Protein AF-A0A849XYP1-F1 (afdb_monomer)

Sequence (171 aa):
MTPINDRITDAQWRQYEEEGWLNLGPLLDPKSLSALQQRIDDIMLGTAPANYDGMLMQLDSESGKYEDAGEQTRGHKGATRNYRKIQDLEHDPLFLEYMQRPIFRDVCERAYGKGAPIACFRAMFMNKPARKGTWLPWHQDRWKDLDRDATRSSRCGRRSIPARRQTAACK

Mean predicted aligned error: 9.56 Å

Secondary structure (DSSP, 8-state):
-PPPP-S--HHHHHHHHHHS-------S-HHHHHHHHHHHHHHHHT-S---GGG-EEEEPPSSS-STTSPP-EES---S-S-EEEEE-GGGSHHHHHHHTSHHHHHHHHHHH-TT-----S--EEE---TT-SPPPPS-----TT-SS-S---------------------

pLDDT: mean 82.39, std 20.49, range [29.28, 98.38]

Radius of gyration: 21.21 Å; Cα contacts (8 Å, |Δi|>4): 173; chains: 1; bounding box: 38×74×41 Å

Structure (mmCIF, N/CA/C/O backbone):
data_AF-A0A849XYP1-F1
#
_entry.id   AF-A0A849XYP1-F1
#
loop_
_atom_site.group_PDB
_atom_site.id
_atom_site.type_symbol
_atom_site.label_atom_id
_atom_site.label_alt_id
_atom_site.label_comp_id
_atom_site.label_asym_id
_atom_site.label_entity_id
_atom_site.label_seq_id
_atom_site.pdbx_PDB_ins_code
_atom_site.Cartn_x
_atom_site.Cartn_y
_atom_site.Cartn_z
_atom_site.occupancy
_atom_site.B_iso_or_equiv
_atom_site.auth_seq_id
_atom_site.auth_comp_id
_atom_site.auth_asym_id
_atom_site.auth_atom_id
_atom_site.pdbx_PDB_model_num
ATOM 1 N N . MET A 1 1 ? 9.866 -6.241 20.767 1.00 52.59 1 MET A N 1
ATOM 2 C CA . MET A 1 1 ? 8.909 -6.435 19.657 1.00 52.59 1 MET A CA 1
ATOM 3 C C . MET A 1 1 ? 7.779 -5.447 19.883 1.00 52.59 1 MET A C 1
ATOM 5 O O . MET A 1 1 ? 7.164 -5.520 20.938 1.00 52.59 1 MET A O 1
ATOM 9 N N . THR A 1 2 ? 7.591 -4.463 19.003 1.00 56.12 2 THR A N 1
ATOM 10 C CA . THR A 1 2 ? 6.492 -3.492 19.151 1.00 56.12 2 THR A CA 1
ATOM 11 C C . THR A 1 2 ? 5.174 -4.215 18.871 1.00 56.12 2 THR A C 1
ATOM 13 O O . THR A 1 2 ? 5.101 -4.899 17.849 1.00 56.12 2 THR A O 1
ATOM 16 N N . PRO A 1 3 ? 4.166 -4.132 19.755 1.00 65.38 3 PRO A N 1
ATOM 17 C CA . PRO A 1 3 ? 2.871 -4.743 19.495 1.00 65.38 3 PRO A CA 1
ATOM 18 C C . PRO A 1 3 ? 2.261 -4.127 18.236 1.00 65.38 3 PRO A C 1
ATOM 20 O O . PRO A 1 3 ? 2.244 -2.907 18.071 1.00 65.38 3 PRO A O 1
ATOM 23 N N . ILE A 1 4 ? 1.802 -4.989 17.335 1.00 79.12 4 ILE A N 1
ATOM 24 C CA . ILE A 1 4 ? 1.099 -4.579 16.128 1.00 79.12 4 ILE A CA 1
ATOM 25 C C . ILE A 1 4 ? -0.355 -4.310 16.519 1.00 79.12 4 ILE A C 1
ATOM 27 O O . ILE A 1 4 ? -1.024 -5.181 17.072 1.00 79.12 4 ILE A O 1
ATOM 31 N N . ASN A 1 5 ? -0.831 -3.093 16.262 1.00 82.31 5 ASN A N 1
ATOM 32 C CA . ASN A 1 5 ? -2.194 -2.705 16.601 1.00 82.31 5 ASN A CA 1
ATOM 33 C C . ASN A 1 5 ? -3.187 -3.294 15.597 1.00 82.31 5 ASN A C 1
ATOM 35 O O . ASN A 1 5 ? -3.114 -3.009 14.401 1.00 82.31 5 ASN A O 1
ATOM 39 N N . ASP A 1 6 ? -4.153 -4.052 16.108 1.00 89.44 6 ASP A N 1
ATOM 40 C CA . ASP A 1 6 ? -5.224 -4.652 15.307 1.00 89.44 6 ASP A CA 1
ATOM 41 C C . ASP A 1 6 ? -6.550 -3.879 15.389 1.00 89.44 6 ASP A C 1
ATOM 43 O O . ASP A 1 6 ? -7.511 -4.242 14.712 1.00 89.44 6 ASP A O 1
ATOM 47 N N . ARG A 1 7 ? -6.616 -2.819 16.209 1.00 93.56 7 ARG A N 1
ATOM 48 C CA . ARG A 1 7 ? -7.788 -1.941 16.367 1.00 93.56 7 ARG A CA 1
ATOM 49 C C . ARG A 1 7 ? -7.387 -0.492 16.615 1.00 93.56 7 ARG A C 1
ATOM 51 O O . ARG A 1 7 ? -6.332 -0.229 17.191 1.00 93.56 7 ARG A O 1
ATOM 58 N N . ILE A 1 8 ? -8.263 0.431 16.232 1.00 94.62 8 ILE A N 1
ATOM 59 C CA . ILE A 1 8 ? -8.167 1.852 16.568 1.00 94.62 8 ILE A CA 1
ATOM 60 C C . ILE A 1 8 ? -8.973 2.172 17.831 1.00 94.62 8 ILE A C 1
ATOM 62 O O . ILE A 1 8 ? -10.074 1.662 18.054 1.00 94.62 8 ILE A O 1
ATOM 66 N N . THR A 1 9 ? -8.424 3.040 18.675 1.00 95.00 9 THR A N 1
ATOM 67 C CA . THR A 1 9 ? -9.096 3.525 19.890 1.00 95.00 9 THR A CA 1
ATOM 68 C C . THR A 1 9 ? -10.098 4.638 19.578 1.00 95.00 9 THR A C 1
ATOM 70 O O . THR A 1 9 ? -10.011 5.313 18.553 1.00 95.00 9 THR A O 1
ATOM 73 N N . ASP A 1 10 ? -11.018 4.911 20.504 1.00 96.75 10 ASP A N 1
ATOM 74 C CA . ASP A 1 10 ? -11.977 6.017 20.357 1.00 96.75 10 ASP A CA 1
ATOM 75 C C . ASP A 1 10 ? -11.320 7.400 20.397 1.00 96.75 10 ASP A C 1
ATOM 77 O O . ASP A 1 10 ? -11.853 8.364 19.853 1.00 96.75 10 ASP A O 1
ATOM 81 N N . ALA A 1 11 ? -10.164 7.526 21.051 1.00 96.75 11 ALA A N 1
ATOM 82 C CA . ALA A 1 11 ? -9.377 8.755 21.007 1.00 96.75 11 ALA A CA 1
ATOM 83 C C . ALA A 1 11 ? -8.777 8.971 19.608 1.00 96.75 11 ALA A C 1
ATOM 85 O O . ALA A 1 11 ? -8.931 10.046 19.039 1.00 96.75 11 ALA A O 1
ATOM 86 N N . GLN A 1 12 ? -8.181 7.927 19.024 1.00 96.06 12 GLN A N 1
ATOM 87 C CA . GLN A 1 12 ? -7.645 7.972 17.661 1.00 96.06 12 GLN A CA 1
ATOM 88 C C . GLN A 1 12 ? -8.736 8.234 16.616 1.00 96.06 12 GLN A C 1
ATOM 90 O O . GLN A 1 12 ? -8.521 8.999 15.681 1.00 96.06 12 GLN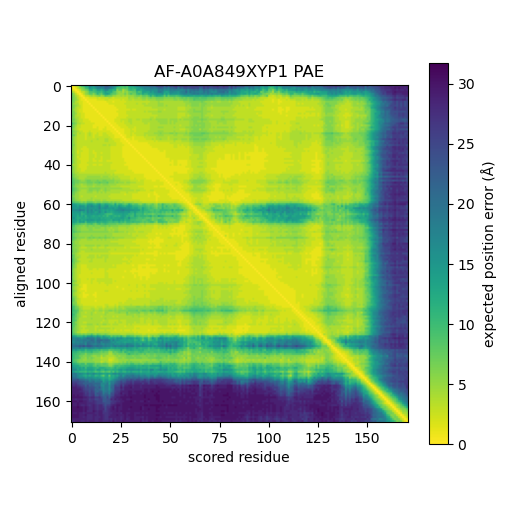 A O 1
ATOM 95 N N . TRP A 1 13 ? -9.921 7.637 16.779 1.00 96.56 13 TRP A N 1
ATOM 96 C CA . TRP A 1 13 ? -11.037 7.895 15.870 1.00 96.56 13 TRP A CA 1
ATOM 97 C C . TRP A 1 13 ? -11.523 9.347 15.942 1.00 96.56 13 TRP A C 1
ATOM 99 O O . TRP A 1 13 ? -11.744 9.960 14.904 1.00 96.56 13 TRP A O 1
ATOM 109 N N . ARG A 1 14 ? -11.617 9.931 17.145 1.00 97.19 14 ARG A N 1
ATOM 110 C CA . ARG A 1 14 ? -11.959 11.355 17.305 1.00 97.19 14 ARG A CA 1
ATOM 111 C C . ARG A 1 14 ? -10.927 12.277 16.657 1.00 97.19 14 ARG A C 1
ATOM 113 O O . ARG A 1 14 ? -11.316 13.190 15.940 1.00 97.19 14 ARG A O 1
ATOM 120 N N . GLN A 1 15 ? -9.633 11.993 16.827 1.00 96.62 15 GLN A N 1
ATOM 121 C CA . GLN A 1 15 ? -8.574 12.741 16.141 1.00 96.62 15 GLN A CA 1
ATOM 122 C C . GLN A 1 15 ? -8.741 12.675 14.616 1.00 96.62 15 GLN A C 1
ATOM 124 O O . GLN A 1 15 ? -8.675 13.699 13.944 1.00 96.62 15 GLN A O 1
ATOM 129 N N . TYR A 1 16 ? -9.002 11.486 14.066 1.00 95.88 16 TYR A N 1
ATOM 130 C CA . TYR A 1 16 ? -9.251 11.326 12.634 1.00 95.88 16 TYR A CA 1
ATOM 131 C C . TYR A 1 16 ? -10.437 12.174 12.151 1.00 95.88 16 TYR A C 1
ATOM 133 O O . TYR A 1 16 ? -10.360 12.795 11.092 1.00 95.88 16 TYR A O 1
ATOM 141 N N . GLU A 1 17 ? -11.524 12.225 12.922 1.00 94.62 17 GLU A N 1
ATOM 142 C CA . GLU A 1 17 ? -12.702 13.032 12.586 1.00 94.62 17 GLU A CA 1
ATOM 143 C C . GLU A 1 17 ? -12.424 14.543 12.618 1.00 94.62 17 GLU A C 1
ATOM 145 O O . GLU A 1 17 ? -13.012 15.284 11.827 1.00 94.62 17 GLU A O 1
ATOM 150 N N . GLU A 1 18 ? -11.527 14.999 13.492 1.00 95.94 18 GLU A N 1
ATOM 151 C CA . GLU A 1 18 ? -11.135 16.407 13.620 1.00 95.94 18 GLU A CA 1
ATOM 152 C C . GLU A 1 18 ? -10.098 16.835 12.569 1.00 95.94 18 GLU A C 1
ATOM 154 O O . GLU A 1 18 ? -10.220 17.909 11.977 1.00 95.94 18 GLU A O 1
ATOM 159 N N . GLU A 1 19 ? -9.087 16.001 12.319 1.00 95.62 19 GLU A N 1
ATOM 160 C CA . GLU A 1 19 ? -7.911 16.348 11.510 1.00 95.62 19 GLU A CA 1
ATOM 161 C C . GLU A 1 19 ? -7.998 15.849 10.060 1.00 95.62 19 GLU A C 1
ATOM 163 O O . GLU A 1 19 ? -7.293 16.353 9.184 1.00 95.62 19 GLU A O 1
ATOM 168 N N . GLY A 1 20 ? -8.846 14.855 9.783 1.00 91.38 20 GLY A N 1
ATOM 169 C CA . GLY A 1 20 ? -8.970 14.213 8.471 1.00 91.38 20 GLY A CA 1
ATOM 170 C C . GLY A 1 20 ? -7.857 13.208 8.142 1.00 91.38 20 GLY A C 1
ATOM 171 O O . GLY A 1 20 ? -7.844 12.653 7.043 1.00 91.38 20 GLY A O 1
ATOM 172 N N . TRP A 1 21 ? -6.934 12.947 9.071 1.00 94.19 21 TRP A N 1
ATOM 173 C CA . TRP A 1 21 ? -5.873 11.943 8.948 1.00 94.19 21 TRP A CA 1
ATOM 174 C C . TRP A 1 21 ? -5.531 11.343 10.321 1.00 94.19 21 TRP A C 1
ATOM 176 O O . TRP A 1 21 ? -5.875 11.903 11.357 1.00 94.19 21 TRP A O 1
ATOM 186 N N . LEU A 1 22 ? -4.885 10.173 10.333 1.00 94.56 22 LEU A N 1
ATOM 187 C CA . LEU A 1 22 ? -4.461 9.493 11.559 1.00 94.56 22 LEU A CA 1
ATOM 188 C C . LEU A 1 22 ? -3.184 8.683 11.311 1.00 94.56 22 LEU A C 1
ATOM 190 O O . LEU A 1 22 ? -3.104 7.928 10.342 1.00 94.56 22 LEU A O 1
ATOM 194 N N . ASN A 1 23 ? -2.202 8.792 12.209 1.00 93.81 23 ASN A N 1
ATOM 195 C CA . ASN A 1 23 ? -1.027 7.919 12.212 1.00 93.81 23 ASN A CA 1
ATOM 196 C C . ASN A 1 23 ? -1.296 6.664 13.058 1.00 93.81 23 ASN A C 1
ATOM 198 O O . ASN A 1 23 ? -1.489 6.755 14.269 1.00 93.81 23 ASN A O 1
ATOM 202 N N . LEU A 1 24 ? -1.282 5.492 12.422 1.00 91.75 24 LEU A N 1
ATOM 203 C CA . LEU A 1 24 ? -1.532 4.203 13.080 1.00 91.75 24 LEU A CA 1
ATOM 204 C C . LEU A 1 24 ? -0.281 3.583 13.726 1.00 91.75 24 LEU A C 1
ATOM 206 O O . LEU A 1 24 ? -0.388 2.586 14.443 1.00 91.75 24 LEU A O 1
ATOM 210 N N . GLY A 1 25 ? 0.897 4.164 13.492 1.00 91.56 25 GLY A N 1
ATOM 211 C CA . GLY A 1 25 ? 2.175 3.577 13.875 1.00 91.56 25 GLY A CA 1
ATOM 212 C C . GLY A 1 25 ? 2.544 2.352 13.025 1.00 91.56 25 GLY A C 1
ATOM 213 O O . GLY A 1 25 ? 2.009 2.160 11.929 1.00 91.56 25 GLY A O 1
ATOM 214 N N . PRO A 1 26 ? 3.493 1.523 13.493 1.00 91.12 26 PRO A N 1
ATOM 215 C CA . PRO A 1 26 ? 3.916 0.326 12.779 1.00 91.12 26 PRO A CA 1
ATOM 216 C C . PRO A 1 26 ? 2.787 -0.702 12.695 1.00 91.12 26 PRO A C 1
ATOM 218 O O . PRO A 1 26 ? 2.316 -1.214 13.709 1.00 91.12 26 PRO A O 1
ATOM 221 N N . LEU A 1 27 ? 2.387 -1.035 11.470 1.00 92.19 27 LEU A N 1
ATOM 222 C CA . LEU A 1 27 ? 1.419 -2.101 11.225 1.00 92.19 27 LEU A CA 1
ATOM 223 C C . LEU A 1 27 ? 2.094 -3.432 10.899 1.00 92.19 27 LEU A C 1
ATOM 225 O O . LEU A 1 27 ? 1.457 -4.462 11.040 1.00 92.19 27 LEU A O 1
ATOM 229 N N . LEU A 1 28 ? 3.349 -3.443 10.462 1.00 92.12 28 LEU A N 1
ATOM 230 C CA . LEU A 1 28 ? 4.065 -4.658 10.082 1.00 92.12 28 LEU A CA 1
ATOM 231 C C . LEU A 1 28 ? 5.296 -4.839 10.955 1.00 92.12 28 LEU A C 1
ATOM 233 O O . LEU A 1 28 ? 5.965 -3.865 11.307 1.00 92.12 28 LEU A O 1
ATOM 237 N N . ASP A 1 29 ? 5.623 -6.091 11.255 1.00 92.75 29 ASP A N 1
ATOM 238 C CA . ASP A 1 29 ? 6.954 -6.426 11.734 1.00 92.75 29 ASP A CA 1
ATOM 239 C C . ASP A 1 29 ? 7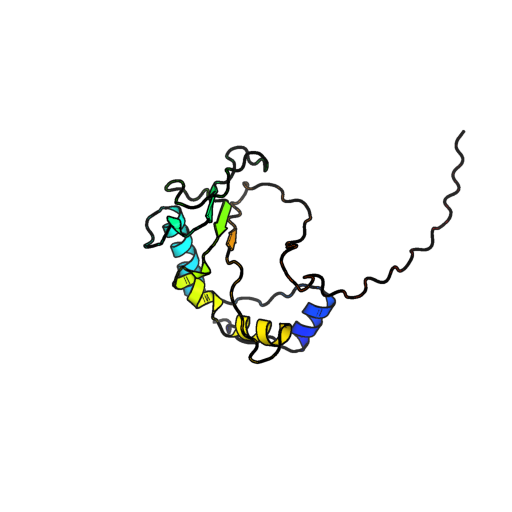.985 -6.293 10.586 1.00 92.75 29 ASP A C 1
ATOM 241 O O . ASP A 1 29 ? 7.618 -6.306 9.403 1.00 92.75 29 ASP A O 1
ATOM 245 N N . PRO A 1 30 ? 9.288 -6.179 10.904 1.00 94.25 30 PRO A N 1
ATOM 246 C CA . PRO A 1 30 ? 10.324 -5.985 9.891 1.00 94.25 30 PRO A CA 1
ATOM 247 C C . PRO A 1 30 ? 10.398 -7.089 8.827 1.00 94.25 30 PRO A C 1
ATOM 249 O O . PRO A 1 30 ? 10.748 -6.804 7.683 1.00 94.25 30 PRO A O 1
ATOM 252 N N . LYS A 1 31 ? 10.067 -8.340 9.174 1.00 95.50 31 LYS A N 1
ATOM 253 C CA . LYS A 1 31 ? 10.106 -9.466 8.235 1.00 95.50 31 LYS A CA 1
ATOM 254 C C . LYS A 1 31 ? 8.959 -9.358 7.234 1.00 95.50 31 LYS A C 1
ATOM 256 O O . LYS A 1 31 ? 9.194 -9.488 6.036 1.00 95.50 31 LYS A O 1
ATOM 261 N N . SER A 1 32 ? 7.750 -9.073 7.709 1.00 94.94 32 SER A N 1
ATOM 262 C CA . SER A 1 32 ? 6.576 -8.891 6.848 1.00 94.94 32 SER A CA 1
ATOM 263 C C . SER A 1 32 ? 6.719 -7.670 5.931 1.00 94.94 32 SER A C 1
ATOM 265 O O . SER A 1 32 ? 6.376 -7.734 4.751 1.00 94.94 32 SER A O 1
ATOM 267 N N . LEU A 1 33 ? 7.301 -6.574 6.434 1.00 95.88 33 LEU A N 1
ATOM 268 C CA . LEU A 1 33 ? 7.636 -5.412 5.606 1.00 95.88 33 LEU A CA 1
ATOM 269 C C . LEU A 1 33 ? 8.652 -5.768 4.51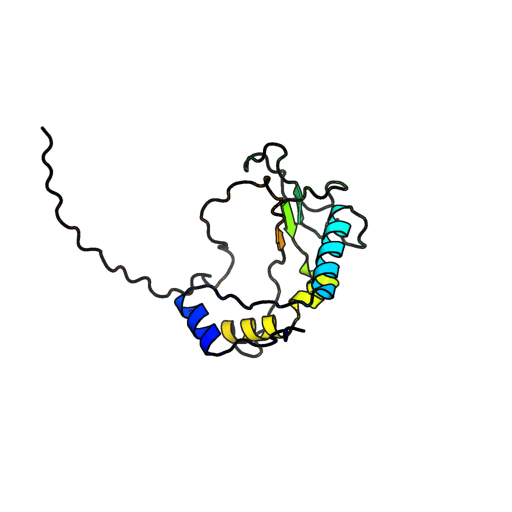0 1.00 95.88 33 LEU A C 1
ATOM 271 O O . LEU A 1 33 ? 8.431 -5.436 3.347 1.00 95.88 33 LEU A O 1
ATOM 275 N N . SER A 1 34 ? 9.727 -6.473 4.870 1.00 97.56 34 SER A N 1
ATOM 276 C CA . SER A 1 34 ? 10.748 -6.926 3.917 1.00 97.56 34 SER A CA 1
ATOM 277 C C . SER A 1 34 ? 10.158 -7.833 2.829 1.00 97.56 34 SER A C 1
ATOM 279 O O . SER A 1 34 ? 10.487 -7.685 1.655 1.00 97.56 34 SER A O 1
ATOM 281 N N . ALA A 1 35 ? 9.208 -8.706 3.179 1.00 98.06 35 ALA A N 1
ATOM 282 C CA . ALA A 1 35 ? 8.522 -9.558 2.210 1.00 98.06 35 ALA A CA 1
ATOM 283 C C . ALA A 1 35 ? 7.719 -8.752 1.171 1.00 98.06 35 ALA A C 1
ATOM 285 O O . ALA A 1 35 ? 7.816 -9.033 -0.022 1.00 98.06 35 ALA A O 1
ATOM 286 N N . LEU A 1 36 ? 6.973 -7.722 1.591 1.00 97.69 36 LEU A N 1
ATOM 287 C CA . LEU A 1 36 ? 6.252 -6.839 0.661 1.00 97.69 36 LEU A CA 1
ATOM 288 C C . LEU A 1 36 ? 7.208 -6.032 -0.229 1.00 97.69 36 LEU A C 1
ATOM 290 O O . LEU A 1 36 ? 6.935 -5.845 -1.415 1.00 97.69 36 LEU A O 1
ATOM 294 N N . GLN A 1 37 ? 8.333 -5.575 0.329 1.00 97.00 37 GLN A N 1
ATOM 295 C CA . GLN A 1 37 ? 9.374 -4.868 -0.423 1.00 97.00 37 GLN A CA 1
ATOM 296 C C . GLN A 1 37 ? 10.007 -5.766 -1.489 1.00 97.00 37 GLN A C 1
ATOM 298 O O . GLN A 1 37 ? 10.117 -5.364 -2.645 1.00 97.00 37 GLN A O 1
ATOM 303 N N . GLN A 1 38 ? 10.362 -7.000 -1.133 1.00 98.25 38 GLN A N 1
ATOM 304 C CA . GLN A 1 38 ? 10.901 -7.953 -2.098 1.00 98.25 38 GLN A CA 1
ATOM 305 C C . GLN A 1 38 ? 9.862 -8.302 -3.168 1.00 98.25 38 GLN A C 1
ATOM 307 O O . GLN A 1 38 ? 10.182 -8.308 -4.352 1.00 98.25 38 GLN A O 1
ATOM 312 N N . ARG A 1 39 ? 8.597 -8.518 -2.778 1.00 98.25 39 ARG A N 1
ATOM 313 C CA . ARG A 1 39 ? 7.525 -8.840 -3.726 1.00 98.25 39 ARG A CA 1
ATOM 314 C C . ARG A 1 39 ? 7.325 -7.740 -4.763 1.00 98.25 39 ARG A C 1
ATOM 316 O O . ARG A 1 39 ? 7.152 -8.060 -5.936 1.00 98.25 39 ARG A O 1
ATOM 323 N N . ILE A 1 40 ? 7.353 -6.465 -4.366 1.00 97.81 40 ILE A N 1
ATOM 324 C CA . ILE A 1 40 ? 7.208 -5.377 -5.339 1.00 97.81 40 ILE A CA 1
ATOM 325 C C . ILE A 1 40 ? 8.442 -5.236 -6.236 1.00 97.81 40 ILE A C 1
ATOM 327 O O . ILE A 1 40 ? 8.280 -4.995 -7.430 1.00 97.81 40 ILE A O 1
ATOM 331 N N . ASP A 1 41 ? 9.648 -5.456 -5.704 1.00 97.62 41 ASP A N 1
ATOM 332 C CA . ASP A 1 41 ? 10.874 -5.502 -6.506 1.00 97.62 41 ASP A CA 1
ATOM 333 C C . ASP A 1 41 ? 10.811 -6.631 -7.549 1.00 97.62 41 ASP A C 1
ATOM 335 O O . ASP A 1 41 ? 11.136 -6.409 -8.715 1.00 97.62 41 ASP A O 1
ATOM 339 N N . ASP A 1 42 ? 10.333 -7.816 -7.166 1.00 98.38 42 ASP A N 1
ATOM 340 C CA . ASP A 1 42 ? 10.171 -8.958 -8.071 1.00 98.38 42 ASP A CA 1
ATOM 341 C C . ASP A 1 42 ? 9.103 -8.691 -9.144 1.00 98.38 42 ASP A C 1
ATOM 343 O O . ASP A 1 42 ? 9.285 -9.021 -10.319 1.00 98.38 42 ASP A O 1
ATOM 347 N N . ILE A 1 43 ? 7.992 -8.036 -8.778 1.00 98.12 43 ILE A N 1
ATOM 348 C CA . ILE A 1 43 ? 6.971 -7.589 -9.739 1.00 98.12 43 ILE A CA 1
ATOM 349 C C . ILE A 1 43 ? 7.596 -6.622 -10.750 1.00 98.12 43 ILE A C 1
ATOM 351 O O . ILE A 1 43 ? 7.451 -6.818 -11.956 1.00 98.12 43 ILE A O 1
ATOM 355 N N . MET A 1 44 ? 8.330 -5.613 -10.282 1.00 97.38 44 MET A N 1
ATOM 356 C CA . MET A 1 44 ? 9.009 -4.636 -11.135 1.00 97.38 44 MET A CA 1
ATOM 357 C C . MET A 1 44 ? 10.041 -5.279 -12.070 1.00 97.38 44 MET A C 1
ATOM 359 O O . MET A 1 44 ? 10.139 -4.913 -13.243 1.00 97.38 44 MET A O 1
ATOM 363 N N . LEU A 1 45 ? 10.794 -6.265 -11.583 1.00 98.00 45 LEU A N 1
ATOM 364 C CA . LEU A 1 45 ? 11.803 -6.974 -12.369 1.00 98.00 45 LEU A CA 1
ATOM 365 C C . LEU A 1 45 ? 11.216 -8.050 -13.294 1.00 98.00 45 LEU A C 1
ATOM 367 O O . LEU A 1 45 ? 11.945 -8.577 -14.130 1.00 98.00 45 LEU A O 1
ATOM 371 N N . GLY A 1 46 ? 9.915 -8.341 -13.202 1.00 97.69 46 GLY A N 1
ATOM 372 C CA . GLY A 1 46 ? 9.271 -9.366 -14.028 1.00 97.69 46 GLY A CA 1
ATOM 373 C C . GLY A 1 46 ? 9.545 -10.798 -13.552 1.00 97.69 46 GLY A C 1
ATOM 374 O O . GLY A 1 46 ? 9.379 -11.738 -14.322 1.00 97.69 46 GLY A O 1
ATOM 375 N N . THR A 1 47 ? 10.016 -10.975 -12.315 1.00 98.19 47 THR A N 1
ATOM 376 C CA . THR A 1 47 ? 10.403 -12.278 -11.746 1.00 98.19 47 THR A CA 1
ATOM 377 C C . THR A 1 47 ? 9.326 -12.872 -10.839 1.00 98.19 47 THR A C 1
ATOM 379 O O . THR A 1 47 ? 9.380 -14.057 -10.509 1.00 98.19 47 THR A O 1
ATOM 382 N N . ALA A 1 48 ? 8.333 -12.074 -10.439 1.00 97.50 48 ALA A N 1
ATOM 383 C CA . ALA A 1 48 ? 7.205 -12.546 -9.651 1.00 97.50 48 ALA A CA 1
ATOM 384 C C . ALA A 1 48 ? 6.208 -13.352 -10.509 1.00 97.50 48 ALA A C 1
ATOM 386 O O . ALA A 1 48 ? 5.882 -12.950 -11.626 1.00 97.50 48 ALA A O 1
ATOM 387 N N . PRO A 1 49 ? 5.615 -14.437 -9.977 1.00 95.12 49 PRO A N 1
ATOM 388 C CA . PRO A 1 49 ? 4.430 -15.049 -10.572 1.00 95.12 49 PRO A CA 1
ATOM 389 C C . PRO A 1 49 ? 3.217 -14.130 -10.354 1.00 95.12 49 PRO A C 1
ATOM 391 O O . PRO A 1 49 ? 2.518 -14.242 -9.344 1.00 95.12 49 PRO A O 1
ATOM 394 N N . ALA A 1 50 ? 3.014 -13.178 -11.263 1.00 94.81 50 ALA A N 1
ATOM 395 C CA . ALA A 1 50 ? 1.936 -12.194 -11.237 1.00 94.81 50 ALA A CA 1
ATOM 396 C C . ALA A 1 50 ? 1.205 -12.141 -12.588 1.00 94.81 50 ALA A C 1
ATOM 398 O O . ALA A 1 50 ? 1.793 -12.385 -13.641 1.00 94.81 50 ALA A O 1
ATOM 399 N N . ASN A 1 51 ? -0.085 -11.801 -12.566 1.00 95.62 51 ASN A N 1
ATOM 400 C CA . ASN A 1 51 ? -0.854 -11.549 -13.784 1.00 95.62 51 ASN A CA 1
ATOM 401 C C . ASN A 1 51 ? -0.607 -10.113 -14.274 1.00 95.62 51 ASN A C 1
ATOM 403 O O . ASN A 1 51 ? -1.377 -9.204 -13.964 1.00 95.62 51 ASN A O 1
ATOM 407 N N . TYR A 1 52 ? 0.472 -9.909 -15.027 1.00 96.56 52 TYR A N 1
ATOM 408 C CA . TYR A 1 52 ? 0.873 -8.585 -15.513 1.00 96.56 52 TYR A CA 1
ATOM 409 C C . TYR A 1 52 ? -0.156 -7.935 -16.447 1.00 96.56 52 TYR A C 1
ATOM 411 O O . TYR A 1 52 ? -0.333 -6.719 -16.398 1.00 96.56 52 TYR A O 1
ATOM 419 N N . ASP A 1 53 ? -0.894 -8.723 -17.232 1.00 96.44 53 ASP A N 1
ATOM 420 C CA . ASP A 1 53 ? -1.985 -8.220 -18.084 1.00 96.44 53 ASP A CA 1
ATOM 421 C C . ASP A 1 53 ? -3.138 -7.640 -17.242 1.00 96.44 53 ASP A C 1
ATOM 423 O O . ASP A 1 53 ? -3.878 -6.743 -17.661 1.00 96.44 53 ASP A O 1
ATOM 427 N N . GLY A 1 54 ? -3.268 -8.122 -16.005 1.00 95.31 54 GLY A N 1
ATOM 428 C CA . GLY A 1 54 ? -4.201 -7.624 -15.005 1.00 95.31 54 GLY A CA 1
ATOM 429 C C . GLY A 1 54 ? -3.785 -6.307 -14.342 1.00 95.31 54 GLY A C 1
ATOM 430 O O . GLY A 1 54 ? -4.663 -5.628 -13.818 1.00 95.31 54 GLY A O 1
ATOM 431 N N . MET A 1 55 ? -2.501 -5.933 -14.390 1.00 97.12 55 MET A N 1
ATOM 432 C CA . MET A 1 55 ? -1.924 -4.854 -13.577 1.00 97.12 55 MET A CA 1
ATOM 433 C C . MET A 1 55 ? -1.665 -3.579 -14.377 1.00 97.12 55 MET A C 1
ATOM 435 O O . MET A 1 55 ? -0.945 -3.597 -15.376 1.00 97.12 55 MET A O 1
ATOM 439 N N . LEU A 1 56 ? -2.178 -2.439 -13.906 1.00 97.19 56 LEU A N 1
ATOM 440 C CA . LEU A 1 56 ? -1.818 -1.124 -14.440 1.00 97.19 56 LEU A CA 1
ATOM 441 C C . LEU A 1 56 ? -0.449 -0.670 -13.930 1.00 97.19 56 LEU A C 1
ATOM 443 O O . LEU A 1 56 ? -0.283 -0.338 -12.755 1.00 97.19 56 LEU A O 1
ATOM 447 N N . MET A 1 57 ? 0.516 -0.536 -14.833 1.00 96.94 57 MET A N 1
ATOM 448 C CA . MET A 1 57 ? 1.881 -0.128 -14.510 1.00 96.94 57 MET A CA 1
ATOM 449 C C . MET A 1 57 ? 2.227 1.201 -15.184 1.00 96.94 57 MET A C 1
ATOM 451 O O . MET A 1 57 ? 1.666 1.554 -16.220 1.00 96.94 57 MET A O 1
ATOM 455 N N . GLN A 1 58 ? 3.146 1.963 -14.598 1.00 94.19 58 GLN A N 1
ATOM 456 C CA . GLN A 1 58 ? 3.619 3.238 -15.136 1.00 94.19 58 GLN A CA 1
ATOM 457 C C . GLN A 1 58 ? 5.100 3.432 -14.801 1.00 94.19 58 GLN A C 1
ATOM 459 O O . GLN A 1 58 ? 5.475 3.372 -13.627 1.00 94.19 58 GLN A O 1
ATOM 464 N N . LEU A 1 59 ? 5.930 3.688 -15.817 1.00 91.75 59 LEU A N 1
ATOM 465 C CA . LEU A 1 59 ? 7.324 4.099 -15.625 1.00 91.75 59 LEU A CA 1
ATOM 466 C C . LEU A 1 59 ? 7.399 5.578 -15.233 1.00 91.75 59 LEU A C 1
ATOM 468 O O . LEU A 1 59 ? 6.548 6.379 -15.625 1.00 91.75 59 LEU A O 1
ATOM 472 N N . ASP A 1 60 ? 8.398 5.926 -14.429 1.00 87.81 60 ASP A N 1
ATOM 473 C CA . ASP A 1 60 ? 8.705 7.321 -14.121 1.00 87.81 60 ASP A CA 1
ATOM 474 C C . ASP A 1 60 ? 9.394 8.019 -15.296 1.00 87.81 60 ASP A C 1
ATOM 476 O 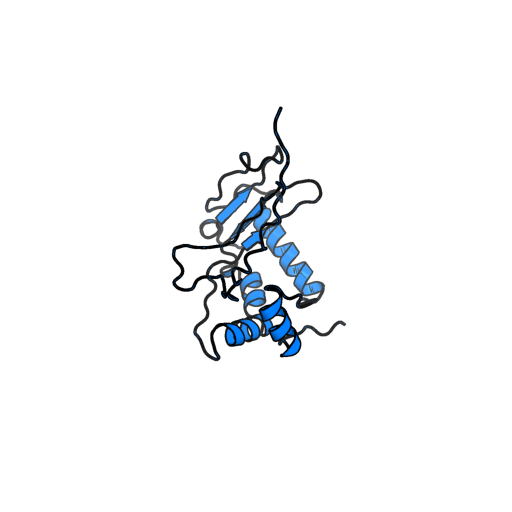O . ASP A 1 60 ? 9.939 7.360 -16.185 1.00 87.81 60 ASP A O 1
ATOM 480 N N . SER A 1 61 ? 9.392 9.352 -15.290 1.00 82.06 61 SER A N 1
ATOM 481 C CA . SER A 1 61 ? 10.129 10.117 -16.293 1.00 82.06 61 SER A CA 1
ATOM 482 C C . SER A 1 61 ? 11.637 10.025 -16.068 1.00 82.06 61 SER A C 1
ATOM 484 O O . SER A 1 61 ? 12.134 10.057 -14.940 1.00 82.06 61 SER A O 1
ATOM 486 N N . GLU A 1 62 ? 12.396 9.952 -17.159 1.00 79.38 62 GLU A N 1
ATOM 487 C CA . GLU A 1 62 ? 13.859 10.044 -17.090 1.00 79.38 62 GLU A CA 1
ATOM 488 C C . GLU A 1 62 ? 14.324 11.479 -16.792 1.00 79.38 62 GLU A C 1
ATOM 490 O O . GLU A 1 62 ? 15.362 11.676 -16.162 1.00 79.38 62 GLU A O 1
ATOM 495 N N . SER A 1 63 ? 13.523 12.477 -17.186 1.00 77.12 63 SER A N 1
ATOM 496 C CA . SER A 1 63 ? 13.784 13.909 -16.988 1.00 77.12 63 SER A CA 1
ATOM 497 C C . SER A 1 63 ? 13.385 14.434 -15.601 1.00 77.12 63 SER A C 1
ATOM 499 O O . SER A 1 63 ? 13.792 15.532 -15.220 1.00 77.12 63 SER A O 1
ATOM 501 N N . GLY A 1 64 ? 12.555 13.695 -14.855 1.00 71.62 64 GLY A N 1
ATOM 502 C CA . GLY A 1 64 ? 11.956 14.124 -13.587 1.00 71.62 64 GLY A CA 1
ATOM 503 C C . GLY A 1 64 ? 10.706 15.009 -13.724 1.00 71.62 64 GLY A C 1
ATOM 504 O O . GLY A 1 64 ? 10.027 15.263 -12.723 1.00 71.62 64 GLY A O 1
ATOM 505 N N . LYS A 1 65 ? 10.347 15.455 -14.938 1.00 71.81 65 LYS A N 1
ATOM 506 C CA . LYS A 1 65 ? 9.119 16.232 -15.181 1.00 71.81 65 LYS A CA 1
ATOM 507 C C . LYS A 1 65 ? 7.876 15.341 -15.213 1.00 71.81 65 LYS A C 1
ATOM 509 O O . LYS A 1 65 ? 7.955 14.167 -15.556 1.00 71.81 65 LYS A O 1
ATOM 514 N N . TYR A 1 66 ? 6.721 15.911 -14.867 1.00 70.94 66 TYR A N 1
ATOM 515 C CA . TYR A 1 66 ? 5.486 15.138 -14.641 1.00 70.94 66 TYR A CA 1
ATOM 516 C C . TYR A 1 66 ? 4.876 14.730 -15.969 1.00 70.94 66 TYR A C 1
ATOM 518 O O . TYR A 1 66 ? 4.428 13.602 -16.138 1.00 70.94 66 TYR A O 1
ATOM 526 N N . GLU A 1 67 ? 4.867 15.698 -16.880 1.00 74.62 67 GLU A N 1
ATOM 527 C CA . GLU A 1 67 ? 4.392 15.599 -18.255 1.00 74.62 67 GLU A CA 1
ATOM 528 C C . GLU A 1 67 ? 5.164 14.558 -19.070 1.00 74.62 67 GLU A C 1
ATOM 530 O O . GLU A 1 67 ? 4.592 13.954 -19.968 1.00 74.62 67 GLU A O 1
ATOM 535 N N . ASP A 1 68 ? 6.413 14.284 -18.688 1.00 80.56 68 ASP A N 1
ATOM 536 C CA . ASP A 1 68 ? 7.277 13.301 -19.345 1.00 80.56 68 ASP A CA 1
ATOM 537 C C . ASP A 1 68 ? 7.125 11.889 -18.755 1.00 80.56 68 ASP A C 1
ATOM 539 O O . ASP A 1 68 ? 7.822 10.959 -19.166 1.00 80.56 68 ASP A O 1
ATOM 543 N N . ALA A 1 69 ? 6.280 11.705 -17.735 1.00 80.56 69 ALA A N 1
ATOM 544 C CA . ALA A 1 69 ? 6.056 10.380 -17.176 1.00 80.56 69 ALA A CA 1
ATOM 545 C C . ALA A 1 69 ? 5.291 9.523 -18.187 1.00 80.56 69 ALA A C 1
ATOM 547 O O . ALA A 1 69 ? 4.285 9.961 -18.745 1.00 80.56 69 ALA A O 1
ATOM 548 N N . GLY A 1 70 ? 5.742 8.282 -18.383 1.00 81.94 70 GLY A N 1
ATOM 549 C CA . GLY A 1 70 ? 5.115 7.372 -19.338 1.00 81.94 70 GLY A CA 1
ATOM 550 C C . GLY A 1 70 ? 3.636 7.138 -19.032 1.00 81.94 70 GLY A C 1
ATOM 551 O O . GLY A 1 70 ? 3.182 7.309 -17.899 1.00 81.94 70 GLY A O 1
ATOM 552 N N . GLU A 1 71 ? 2.871 6.712 -20.033 1.00 88.25 71 GLU A N 1
ATOM 553 C CA . GLU A 1 71 ? 1.459 6.393 -19.836 1.00 88.25 71 GLU A CA 1
ATOM 554 C C . GLU A 1 71 ? 1.270 5.206 -18.885 1.00 88.25 71 GLU A C 1
ATOM 556 O O . GLU A 1 71 ? 2.033 4.228 -18.880 1.00 88.25 71 GLU A O 1
ATOM 561 N N . GLN A 1 72 ? 0.211 5.291 -18.080 1.00 93.62 72 GLN A N 1
ATOM 562 C CA . GLN A 1 72 ? -0.223 4.182 -17.252 1.00 93.62 72 GLN A CA 1
ATOM 563 C C . GLN A 1 72 ? -1.090 3.235 -18.080 1.00 93.62 72 GLN A C 1
ATOM 565 O O . GLN A 1 72 ? -2.225 3.561 -18.416 1.00 93.62 72 GLN A O 1
ATOM 570 N N . THR A 1 73 ? -0.566 2.048 -18.370 1.00 96.00 73 THR A N 1
ATOM 571 C CA . THR A 1 73 ? -1.278 1.012 -19.132 1.00 96.00 73 THR A CA 1
ATOM 572 C C . THR A 1 73 ? -1.071 -0.355 -18.493 1.00 96.00 73 THR A C 1
ATOM 574 O O . THR A 1 73 ? -0.204 -0.519 -17.631 1.00 96.00 73 THR A O 1
ATOM 577 N N . ARG A 1 74 ? -1.893 -1.330 -18.895 1.00 96.81 74 ARG A N 1
ATOM 578 C CA . ARG A 1 74 ? -1.747 -2.724 -18.464 1.00 96.81 74 ARG A CA 1
ATOM 579 C C . ARG A 1 74 ? -0.455 -3.331 -19.014 1.00 96.81 74 ARG A C 1
ATOM 581 O O . ARG A 1 74 ? -0.007 -2.933 -20.093 1.00 96.81 74 ARG A O 1
ATOM 588 N N . GLY A 1 75 ? 0.093 -4.301 -18.290 1.00 96.31 75 GLY A N 1
ATOM 589 C CA . GLY A 1 75 ? 1.255 -5.074 -18.717 1.00 96.31 75 GLY A CA 1
ATOM 590 C C . GLY A 1 75 ? 2.588 -4.565 -18.170 1.00 96.31 75 GLY A C 1
ATOM 591 O O . GLY A 1 75 ? 2.757 -3.397 -17.805 1.00 96.31 75 GLY A O 1
ATOM 592 N N . HIS A 1 76 ? 3.557 -5.480 -18.136 1.00 96.69 76 HIS A N 1
ATOM 593 C CA . HIS A 1 76 ? 4.932 -5.205 -17.724 1.00 96.69 76 HIS A CA 1
ATOM 594 C C . HIS A 1 76 ? 5.643 -4.315 -18.749 1.00 96.69 76 HIS A C 1
ATOM 596 O O . HIS A 1 76 ? 5.504 -4.499 -19.956 1.00 96.69 76 HIS A O 1
ATOM 602 N N . LYS A 1 77 ? 6.412 -3.336 -18.270 1.00 95.00 77 LYS A N 1
ATOM 603 C CA . LYS A 1 77 ? 7.095 -2.316 -19.089 1.00 95.00 77 LYS A CA 1
ATOM 604 C C . LYS A 1 77 ? 8.616 -2.501 -19.125 1.00 95.00 77 LYS A C 1
ATOM 606 O O . LYS A 1 77 ? 9.340 -1.571 -19.466 1.00 95.00 77 LYS A O 1
ATOM 611 N N . GLY A 1 78 ? 9.099 -3.689 -18.763 1.00 94.94 78 GLY A N 1
ATOM 612 C CA . GLY A 1 78 ? 10.519 -4.027 -18.716 1.00 94.94 78 GLY A CA 1
ATOM 613 C C . GLY A 1 78 ? 11.058 -4.193 -17.296 1.00 94.94 78 GLY A C 1
ATOM 614 O O . GLY A 1 78 ? 10.494 -3.697 -16.318 1.00 94.94 78 GLY A O 1
ATOM 615 N N . ALA A 1 79 ? 12.156 -4.941 -17.187 1.00 96.94 79 ALA A N 1
ATOM 616 C CA . ALA A 1 79 ? 12.789 -5.288 -15.919 1.00 96.94 79 ALA A CA 1
ATOM 617 C C . ALA A 1 79 ? 13.581 -4.094 -15.365 1.00 96.94 79 ALA A C 1
ATOM 619 O O . ALA A 1 79 ? 14.761 -3.906 -15.655 1.00 96.94 79 ALA A O 1
ATOM 620 N N . THR A 1 80 ? 12.914 -3.251 -14.581 1.00 93.88 80 THR A N 1
ATOM 621 C CA . THR A 1 80 ? 13.502 -2.047 -13.985 1.00 93.88 80 THR A CA 1
ATOM 622 C C . THR A 1 80 ? 12.790 -1.694 -12.693 1.00 93.88 80 THR A C 1
ATOM 624 O O . THR A 1 80 ? 11.605 -1.953 -12.551 1.00 93.88 80 THR A O 1
ATOM 627 N N . ARG A 1 81 ? 13.476 -1.029 -11.761 1.00 92.38 81 ARG A N 1
ATOM 628 C CA . ARG A 1 81 ? 12.850 -0.476 -10.547 1.00 92.38 81 ARG A CA 1
ATOM 629 C C . ARG A 1 81 ? 12.277 0.929 -10.751 1.00 92.38 81 ARG A C 1
ATOM 631 O O . ARG A 1 81 ? 11.808 1.548 -9.803 1.00 92.38 81 ARG A O 1
ATOM 638 N N . ASN A 1 82 ? 12.309 1.449 -11.980 1.00 90.50 82 ASN A N 1
ATOM 639 C CA . ASN A 1 82 ? 11.857 2.802 -12.313 1.00 90.50 82 ASN A CA 1
ATOM 640 C C . ASN A 1 82 ? 10.341 2.904 -12.570 1.00 90.50 82 ASN A C 1
ATOM 642 O O . ASN A 1 82 ? 9.890 3.795 -13.286 1.00 90.50 82 ASN A O 1
ATOM 646 N N . TYR A 1 83 ? 9.535 1.995 -12.022 1.00 92.38 83 TYR A N 1
ATOM 647 C CA . TYR A 1 83 ? 8.083 2.164 -12.017 1.00 92.38 83 TYR A CA 1
ATOM 648 C C . TYR A 1 83 ? 7.715 3.220 -10.988 1.00 92.38 83 TYR A C 1
ATOM 650 O O . TYR A 1 83 ? 8.091 3.064 -9.832 1.00 92.38 83 TYR A O 1
ATOM 658 N N . ARG A 1 84 ? 6.959 4.255 -11.369 1.00 91.25 84 ARG A N 1
ATOM 659 C CA . ARG A 1 84 ? 6.421 5.252 -10.425 1.00 91.25 84 ARG A CA 1
ATOM 660 C C . ARG A 1 84 ? 5.132 4.793 -9.757 1.00 91.25 84 ARG A C 1
ATOM 662 O O . ARG A 1 84 ? 4.849 5.183 -8.626 1.00 91.25 84 ARG A O 1
ATOM 669 N N . LYS A 1 85 ? 4.335 3.991 -10.466 1.00 93.50 85 LYS A N 1
ATOM 670 C CA . LYS A 1 85 ? 2.999 3.584 -10.033 1.00 93.50 85 LYS A CA 1
ATOM 671 C C . LYS A 1 85 ? 2.652 2.198 -10.557 1.00 93.50 85 LYS A C 1
ATOM 673 O O . LYS A 1 85 ? 2.832 1.921 -11.741 1.00 93.50 85 LYS A O 1
ATOM 678 N N . ILE A 1 86 ? 2.117 1.363 -9.674 1.00 96.88 86 ILE A N 1
ATOM 679 C CA . ILE A 1 86 ? 1.545 0.047 -9.983 1.00 96.88 86 ILE A CA 1
ATOM 680 C C . ILE A 1 86 ? 0.182 -0.021 -9.284 1.00 96.88 86 ILE A C 1
ATOM 682 O O . ILE A 1 86 ? 0.087 0.390 -8.128 1.00 96.88 86 ILE A O 1
ATOM 686 N N . GLN A 1 87 ? -0.870 -0.461 -9.971 1.00 97.19 87 GLN A N 1
ATOM 687 C CA . GLN A 1 87 ? -2.204 -0.671 -9.390 1.00 97.19 87 GLN A CA 1
ATOM 688 C C . GLN A 1 87 ? -2.655 -2.126 -9.542 1.00 97.19 87 GLN A C 1
ATOM 690 O O . GLN A 1 87 ? -1.928 -2.938 -10.115 1.00 97.19 87 GLN A O 1
ATOM 695 N N . ASP A 1 88 ? -3.850 -2.420 -9.025 1.00 96.50 88 ASP A N 1
ATOM 696 C CA . ASP A 1 88 ? -4.494 -3.737 -9.069 1.00 96.50 88 ASP A CA 1
ATOM 697 C C . ASP A 1 88 ? -3.759 -4.783 -8.199 1.00 96.50 88 ASP A C 1
ATOM 699 O O . ASP A 1 88 ? -3.770 -5.987 -8.465 1.00 96.50 88 ASP A O 1
ATOM 703 N N . LEU A 1 89 ? -3.092 -4.317 -7.134 1.00 97.00 89 LEU A N 1
ATOM 704 C CA . LEU A 1 89 ? -2.333 -5.160 -6.200 1.00 97.00 89 LEU A CA 1
ATOM 705 C C . LEU A 1 89 ? -3.225 -5.998 -5.278 1.00 97.00 89 LEU A C 1
ATOM 707 O O . LEU A 1 89 ? -2.746 -6.943 -4.664 1.00 97.00 89 LEU A O 1
ATOM 711 N N . GLU A 1 90 ? -4.523 -5.716 -5.205 1.00 96.06 90 GLU A N 1
ATOM 712 C CA . GLU A 1 90 ? -5.515 -6.565 -4.538 1.00 96.06 90 GLU A CA 1
ATOM 713 C C . GLU A 1 90 ? -5.653 -7.959 -5.154 1.00 96.06 90 GLU A C 1
ATOM 715 O O . GLU A 1 90 ? -6.196 -8.857 -4.513 1.00 96.06 90 GLU A O 1
ATOM 720 N N . HIS A 1 91 ? -5.132 -8.161 -6.364 1.00 95.81 91 HIS A N 1
ATOM 721 C CA . HIS A 1 91 ? -5.061 -9.470 -7.005 1.00 95.81 91 HIS A CA 1
ATOM 722 C C . HIS A 1 91 ? -3.752 -10.216 -6.722 1.00 95.81 91 HIS A C 1
ATOM 724 O O . HIS A 1 91 ? -3.652 -11.403 -7.031 1.00 95.81 91 HIS A O 1
ATOM 730 N N . ASP A 1 92 ? -2.754 -9.556 -6.127 1.00 97.25 92 ASP A N 1
ATOM 731 C CA . ASP A 1 92 ? -1.552 -10.228 -5.648 1.00 97.25 92 ASP A CA 1
ATOM 732 C C . ASP A 1 92 ? -1.809 -10.839 -4.257 1.00 97.25 92 ASP A C 1
ATOM 734 O O . ASP A 1 92 ? -2.201 -10.110 -3.342 1.00 97.25 92 ASP A O 1
ATOM 738 N N . PRO A 1 93 ? -1.575 -12.150 -4.051 1.00 96.62 93 PRO A N 1
ATOM 739 C CA . PRO A 1 93 ? -1.916 -12.812 -2.793 1.00 96.62 93 PRO A CA 1
ATOM 740 C C . PRO A 1 93 ? -1.260 -12.198 -1.551 1.00 96.62 93 PRO A C 1
ATOM 742 O O . PRO A 1 93 ? -1.904 -12.118 -0.507 1.00 96.62 93 PRO A O 1
ATOM 745 N N . LEU A 1 94 ? -0.007 -11.737 -1.653 1.00 97.19 94 LEU A N 1
ATOM 746 C CA . LEU A 1 94 ? 0.719 -11.195 -0.502 1.00 97.19 94 LEU A CA 1
ATOM 747 C C . LEU A 1 94 ? 0.192 -9.807 -0.119 1.00 97.19 94 LEU A C 1
ATOM 749 O O . LEU A 1 94 ? 0.010 -9.500 1.061 1.00 97.19 94 LEU A O 1
ATOM 753 N N . PHE A 1 95 ? -0.084 -8.964 -1.115 1.00 97.12 95 PHE A N 1
ATOM 754 C CA . PHE A 1 95 ? -0.705 -7.662 -0.873 1.00 97.12 95 PHE A CA 1
ATOM 755 C C . PHE A 1 95 ? -2.146 -7.806 -0.375 1.00 97.12 95 PHE A C 1
ATOM 757 O O . PHE A 1 95 ? -2.551 -7.067 0.525 1.00 97.12 95 PHE A O 1
ATOM 764 N N . LEU A 1 96 ? -2.906 -8.770 -0.904 1.00 96.25 96 LEU A N 1
ATOM 765 C CA . LEU A 1 96 ? -4.260 -9.061 -0.444 1.00 96.25 96 LEU A CA 1
ATOM 766 C C . LEU A 1 96 ? -4.276 -9.487 1.029 1.00 96.25 96 LEU A C 1
ATOM 768 O O . LEU A 1 96 ? -5.059 -8.939 1.803 1.00 96.25 96 LEU A O 1
ATOM 772 N N . GLU A 1 97 ? -3.386 -10.398 1.433 1.00 95.75 97 GLU A N 1
ATOM 773 C CA . GLU A 1 97 ? -3.250 -10.824 2.831 1.00 95.75 97 GLU A CA 1
ATOM 774 C C . GLU A 1 97 ? -2.978 -9.627 3.754 1.00 95.75 97 GLU A C 1
ATOM 776 O O . GLU A 1 97 ? -3.647 -9.456 4.777 1.00 95.75 97 GLU A O 1
ATOM 781 N N . TYR A 1 98 ? -2.056 -8.741 3.360 1.00 95.44 98 TYR A N 1
ATOM 782 C CA . TYR A 1 98 ? -1.782 -7.515 4.106 1.00 95.44 98 TYR A CA 1
ATOM 783 C C . TYR A 1 98 ? -3.031 -6.633 4.252 1.00 95.44 98 TYR A C 1
ATOM 785 O O . TYR A 1 98 ? -3.340 -6.185 5.358 1.00 95.44 98 TYR A O 1
ATOM 793 N N . MET A 1 99 ? -3.771 -6.405 3.164 1.00 94.75 99 MET A N 1
ATOM 794 C CA . MET A 1 99 ? -4.968 -5.555 3.164 1.00 94.75 99 MET A CA 1
ATOM 795 C C . MET A 1 99 ? -6.152 -6.156 3.930 1.00 94.75 99 MET A C 1
ATOM 797 O O . MET A 1 99 ? -7.038 -5.422 4.362 1.00 94.75 99 MET A O 1
ATOM 801 N N . GLN A 1 100 ? -6.172 -7.473 4.141 1.00 94.56 100 GLN A N 1
ATOM 802 C CA . GLN A 1 100 ? -7.234 -8.168 4.876 1.00 94.56 100 GLN A CA 1
ATOM 803 C C . GLN A 1 100 ? -7.040 -8.182 6.398 1.00 94.56 100 GLN A C 1
ATOM 805 O O . GLN A 1 100 ? -7.870 -8.743 7.125 1.00 94.56 100 GLN A O 1
ATOM 810 N N . ARG A 1 101 ? -5.975 -7.553 6.902 1.00 94.19 101 ARG A N 1
ATOM 811 C CA . ARG A 1 101 ? -5.671 -7.527 8.334 1.00 94.19 101 ARG A CA 1
ATOM 812 C C . ARG A 1 101 ? -6.758 -6.842 9.179 1.00 94.19 101 ARG A C 1
ATOM 814 O O . ARG A 1 101 ? -7.423 -5.918 8.702 1.00 94.19 101 ARG A O 1
ATOM 821 N N . PRO A 1 102 ? -6.918 -7.239 10.461 1.00 94.06 102 PRO A N 1
ATOM 822 C CA . PRO A 1 102 ? -8.030 -6.785 11.303 1.00 94.06 102 PRO A CA 1
ATOM 823 C C . PRO A 1 102 ? -8.144 -5.265 11.459 1.00 94.06 102 PRO A C 1
ATOM 825 O O . PRO A 1 102 ? -9.258 -4.750 11.474 1.00 94.06 102 PRO A O 1
ATOM 828 N N . ILE A 1 103 ? -7.019 -4.546 11.493 1.00 95.00 103 ILE A N 1
ATOM 829 C CA . ILE A 1 103 ? -7.000 -3.083 11.625 1.00 95.00 103 ILE A CA 1
ATOM 830 C C . ILE A 1 103 ? -7.752 -2.374 10.491 1.00 95.00 103 ILE A C 1
ATOM 832 O O . ILE A 1 103 ? -8.483 -1.417 10.741 1.00 95.00 103 ILE A O 1
ATOM 836 N N . PHE A 1 104 ? -7.632 -2.857 9.249 1.00 94.88 104 PHE A N 1
ATOM 837 C CA . PHE A 1 104 ? -8.331 -2.267 8.105 1.00 94.88 104 PHE A CA 1
ATOM 838 C C . PHE A 1 104 ? -9.832 -2.537 8.183 1.00 94.88 104 PHE A C 1
ATOM 840 O O . PHE A 1 104 ? -10.635 -1.651 7.902 1.00 94.88 104 PHE A O 1
ATOM 847 N N . ARG A 1 105 ? -10.214 -3.731 8.650 1.00 92.94 105 ARG A N 1
ATOM 848 C CA . ARG A 1 105 ? -11.616 -4.069 8.909 1.00 92.94 105 ARG A CA 1
ATOM 849 C C . ARG A 1 105 ? -12.221 -3.184 9.993 1.00 92.94 105 ARG A C 1
ATOM 851 O O . ARG A 1 105 ? -13.307 -2.663 9.783 1.00 92.94 105 ARG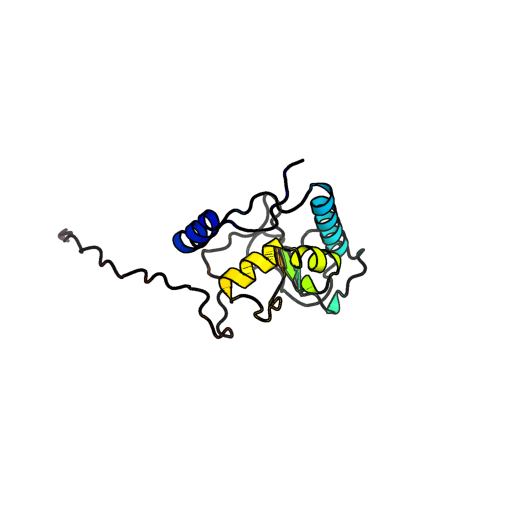 A O 1
ATOM 858 N N . ASP A 1 106 ? -11.513 -2.981 11.101 1.00 94.69 106 ASP A N 1
ATOM 859 C CA . ASP A 1 106 ? -11.954 -2.117 12.203 1.00 94.69 106 ASP A CA 1
ATOM 860 C C . ASP A 1 106 ? -12.198 -0.677 11.716 1.00 94.69 106 ASP A C 1
ATOM 862 O O . ASP A 1 106 ? -13.263 -0.107 11.952 1.00 94.69 106 ASP A O 1
ATOM 866 N N . VAL A 1 107 ? -11.273 -0.121 10.923 1.00 94.75 107 VAL A N 1
ATOM 867 C CA . VAL A 1 107 ? -11.437 1.200 10.287 1.00 94.75 107 VAL A CA 1
ATOM 868 C C . VAL A 1 107 ? -12.658 1.235 9.360 1.00 94.75 107 VAL A C 1
ATOM 870 O O . VAL A 1 107 ? -13.455 2.174 9.428 1.00 94.75 107 VAL A O 1
ATOM 873 N N . CYS A 1 108 ? -12.843 0.221 8.510 1.00 93.88 108 CYS A N 1
ATOM 874 C CA . CYS A 1 108 ? -13.994 0.155 7.611 1.00 93.88 108 CYS A CA 1
ATOM 875 C C . CYS A 1 108 ? -15.323 0.034 8.368 1.00 93.88 108 CYS A C 1
ATOM 877 O O . CYS A 1 108 ? -16.281 0.713 8.009 1.00 93.88 108 CYS A O 1
ATOM 879 N N . GLU A 1 109 ? -15.395 -0.772 9.427 1.00 93.62 109 GLU A N 1
ATOM 880 C CA . GLU A 1 109 ? -16.603 -0.906 10.248 1.00 93.62 109 GLU A CA 1
ATOM 881 C C . GLU A 1 109 ? -16.957 0.405 10.957 1.00 93.62 109 GLU A C 1
ATOM 883 O O . GLU A 1 109 ? -18.136 0.752 11.044 1.00 93.62 109 GLU A O 1
ATOM 888 N N . ARG A 1 110 ? -15.961 1.182 11.404 1.00 93.56 110 ARG A N 1
ATOM 889 C CA . ARG A 1 110 ? -16.210 2.522 11.954 1.00 93.56 110 ARG A CA 1
ATOM 890 C C . ARG A 1 110 ? -16.708 3.514 10.903 1.00 93.56 110 ARG A C 1
ATOM 892 O O . ARG A 1 110 ? -17.566 4.341 11.204 1.00 93.56 110 ARG A O 1
ATOM 899 N N . ALA A 1 111 ? -16.188 3.441 9.680 1.00 91.94 111 ALA A N 1
ATOM 900 C CA . ALA A 1 111 ? -16.557 4.356 8.601 1.00 91.94 111 ALA A CA 1
ATOM 901 C C . ALA A 1 111 ? -17.925 4.033 7.969 1.00 91.94 111 ALA A C 1
ATOM 903 O O . ALA A 1 111 ? -18.694 4.943 7.653 1.00 91.94 111 ALA A O 1
ATOM 904 N N . TYR A 1 112 ? -18.227 2.748 7.773 1.00 90.38 112 TYR A N 1
ATOM 905 C CA . TYR A 1 112 ? -19.364 2.279 6.971 1.00 90.38 112 TYR A CA 1
ATOM 906 C C . TYR A 1 112 ? -20.437 1.541 7.775 1.00 90.38 112 TYR A C 1
ATOM 908 O O . TYR A 1 112 ? -21.526 1.305 7.253 1.00 90.38 112 TYR A O 1
ATOM 916 N N . GLY A 1 113 ? -20.167 1.230 9.042 1.00 91.75 113 GLY A N 1
ATOM 917 C CA . GLY A 1 113 ? -21.031 0.427 9.897 1.00 91.75 113 GLY A CA 1
ATOM 918 C C . GLY A 1 113 ? -20.584 -1.032 9.962 1.00 91.75 113 GLY A C 1
ATOM 919 O O . GLY A 1 113 ? -20.024 -1.597 9.020 1.00 91.75 113 GLY A O 1
ATOM 920 N N . LYS A 1 114 ? -20.846 -1.659 11.109 1.00 93.44 114 LYS A N 1
ATOM 921 C CA . LYS A 1 114 ? -20.497 -3.058 11.355 1.00 93.44 114 LYS A CA 1
ATOM 922 C C . LYS A 1 114 ? -21.222 -3.983 10.376 1.00 93.44 114 LYS A C 1
ATOM 924 O O . LYS A 1 114 ? -22.435 -3.882 10.213 1.00 93.44 114 LYS A O 1
ATOM 929 N N . GLY A 1 115 ? -20.482 -4.909 9.767 1.00 89.50 115 GLY A N 1
ATOM 930 C CA . GLY A 1 115 ? -21.036 -5.883 8.821 1.00 89.50 115 GLY A CA 1
ATOM 931 C C . GLY A 1 115 ? -21.389 -5.316 7.442 1.00 89.50 115 GLY A C 1
ATOM 932 O O . GLY A 1 115 ? -21.961 -6.043 6.633 1.00 89.50 115 GLY A O 1
ATOM 933 N N . ALA A 1 116 ? -21.050 -4.054 7.151 1.00 90.81 116 ALA A N 1
ATOM 934 C CA . ALA A 1 116 ? -21.174 -3.519 5.801 1.00 90.81 116 ALA A CA 1
ATOM 935 C C . ALA A 1 116 ? -20.303 -4.336 4.822 1.00 90.81 116 ALA A C 1
ATOM 937 O O . ALA A 1 116 ? -19.171 -4.685 5.167 1.00 90.81 116 ALA A O 1
ATOM 938 N N . PRO A 1 117 ? -20.791 -4.649 3.608 1.00 91.31 117 PRO A N 1
ATOM 939 C CA . PRO A 1 117 ? -19.960 -5.272 2.587 1.00 91.31 117 PRO A CA 1
ATOM 940 C C . PRO A 1 117 ? -18.875 -4.283 2.143 1.00 91.31 117 PRO A C 1
ATOM 942 O O . PRO A 1 117 ? -19.178 -3.177 1.702 1.00 91.31 117 PRO A O 1
ATOM 945 N N . ILE A 1 118 ? -17.609 -4.686 2.266 1.00 90.50 118 ILE A N 1
ATOM 946 C CA . ILE A 1 118 ? -16.445 -3.876 1.893 1.00 90.50 118 ILE A CA 1
ATOM 947 C C . ILE A 1 118 ? -15.715 -4.561 0.743 1.00 90.50 118 ILE A C 1
ATOM 949 O O . ILE A 1 118 ? -15.402 -5.748 0.821 1.00 90.50 118 ILE A O 1
ATOM 953 N N . ALA A 1 119 ? -15.406 -3.792 -0.297 1.00 90.88 119 ALA A N 1
ATOM 954 C CA . ALA A 1 119 ? -14.548 -4.209 -1.397 1.00 90.88 119 ALA A CA 1
ATOM 955 C C . ALA A 1 119 ? -13.398 -3.211 -1.562 1.00 90.88 119 ALA A C 1
ATOM 957 O O . ALA A 1 119 ? -13.553 -2.017 -1.296 1.00 90.88 119 ALA A O 1
ATOM 958 N N . CYS A 1 120 ? -12.240 -3.700 -2.010 1.00 91.94 120 CYS A N 1
ATOM 959 C CA . CYS A 1 120 ? -11.172 -2.817 -2.454 1.00 91.94 120 CYS A CA 1
ATOM 960 C C . CYS A 1 120 ? -11.595 -2.206 -3.791 1.00 91.94 120 CYS A C 1
ATOM 962 O O . CYS A 1 120 ? -11.883 -2.935 -4.735 1.00 91.94 120 CYS A O 1
ATOM 964 N N . PHE A 1 121 ? -11.665 -0.878 -3.858 1.00 89.69 121 PHE A N 1
ATOM 965 C CA . PHE A 1 121 ? -11.875 -0.192 -5.132 1.00 89.69 121 PHE A CA 1
ATOM 966 C C . PHE A 1 121 ? -10.585 -0.136 -5.952 1.00 89.69 121 PHE A C 1
ATOM 968 O O . PHE A 1 121 ? -10.634 -0.166 -7.177 1.00 89.69 121 PHE A O 1
ATOM 975 N N . ARG A 1 122 ? -9.445 0.021 -5.264 1.00 91.19 122 ARG A N 1
ATOM 976 C CA . ARG A 1 122 ? -8.133 0.188 -5.880 1.00 91.19 122 ARG A CA 1
ATOM 977 C C . ARG A 1 122 ? -7.012 0.068 -4.849 1.00 91.19 122 ARG A C 1
ATOM 979 O O . ARG A 1 122 ? -6.934 0.913 -3.951 1.00 91.19 122 ARG A O 1
ATOM 986 N N . ALA A 1 123 ? -6.086 -0.871 -5.030 1.00 95.62 123 ALA A N 1
ATOM 987 C CA . ALA A 1 123 ? -4.802 -0.866 -4.330 1.00 95.62 123 ALA A CA 1
ATOM 988 C C . ALA A 1 123 ? -3.693 -0.321 -5.239 1.00 95.62 123 ALA A C 1
ATOM 990 O O . ALA A 1 123 ? -3.630 -0.633 -6.427 1.00 95.62 123 ALA A O 1
ATOM 991 N N . MET A 1 124 ? -2.807 0.516 -4.690 1.00 95.31 124 MET A N 1
ATOM 992 C CA . MET A 1 124 ? -1.711 1.116 -5.455 1.00 95.31 124 MET A CA 1
ATOM 993 C C . MET A 1 124 ? -0.399 1.073 -4.688 1.00 95.31 124 MET A C 1
ATOM 995 O O . MET A 1 124 ? -0.346 1.394 -3.502 1.00 95.31 124 MET A O 1
ATOM 999 N N . PHE A 1 125 ? 0.674 0.795 -5.413 1.00 95.38 125 PHE A N 1
ATOM 1000 C CA . PHE A 1 125 ? 2.032 1.075 -4.993 1.00 95.38 125 PHE A CA 1
ATOM 1001 C C . PHE A 1 125 ? 2.526 2.350 -5.679 1.00 95.38 125 PHE A C 1
ATOM 1003 O O . PHE A 1 125 ? 2.422 2.497 -6.899 1.00 95.38 125 PHE A O 1
ATOM 1010 N N . MET A 1 126 ? 3.071 3.267 -4.882 1.00 91.94 126 MET A N 1
ATOM 1011 C CA . MET A 1 126 ? 3.668 4.519 -5.343 1.00 91.94 126 MET A CA 1
ATOM 1012 C C . MET A 1 126 ? 5.160 4.487 -5.033 1.00 91.94 126 MET A C 1
ATOM 1014 O O . MET A 1 126 ? 5.552 4.553 -3.867 1.00 91.94 126 MET A O 1
ATOM 1018 N N . ASN A 1 127 ? 5.990 4.420 -6.068 1.00 89.31 127 ASN A N 1
ATOM 1019 C CA . ASN A 1 127 ? 7.433 4.485 -5.900 1.00 89.31 127 ASN A CA 1
ATOM 1020 C C . ASN A 1 127 ? 7.871 5.944 -5.827 1.00 89.31 127 ASN A C 1
ATOM 1022 O O . ASN A 1 127 ? 7.620 6.720 -6.750 1.00 89.31 127 ASN A O 1
ATOM 1026 N N . LYS A 1 128 ? 8.537 6.317 -4.738 1.00 79.12 128 LYS A N 1
ATOM 1027 C CA . LYS A 1 128 ? 9.102 7.658 -4.553 1.00 79.12 128 LYS A CA 1
ATOM 1028 C C . LYS A 1 128 ? 10.619 7.539 -4.394 1.00 79.12 128 LYS A C 1
ATOM 1030 O O . LYS A 1 128 ? 11.107 7.568 -3.263 1.00 79.12 128 LYS A O 1
ATOM 1035 N N . PRO A 1 129 ? 11.367 7.335 -5.493 1.00 65.69 129 PRO A N 1
ATOM 1036 C CA . PRO A 1 129 ? 12.817 7.203 -5.430 1.00 65.69 129 PRO A CA 1
ATOM 1037 C C . PRO A 1 129 ? 13.469 8.455 -4.831 1.00 65.69 129 PRO A C 1
ATOM 1039 O O . PRO A 1 129 ? 13.091 9.586 -5.133 1.00 65.69 129 PRO A O 1
ATOM 1042 N N . ALA A 1 130 ? 14.483 8.265 -3.985 1.00 55.06 130 ALA A N 1
ATOM 1043 C CA . ALA A 1 130 ? 15.227 9.379 -3.409 1.00 55.06 130 ALA A CA 1
ATOM 1044 C C . ALA A 1 130 ? 15.882 10.217 -4.523 1.00 55.06 130 ALA A C 1
ATOM 1046 O O . ALA A 1 130 ? 16.586 9.674 -5.373 1.00 55.06 130 ALA A O 1
ATOM 1047 N N . ARG A 1 131 ? 15.681 11.545 -4.491 1.00 56.44 131 ARG A N 1
ATOM 1048 C CA . ARG A 1 131 ? 16.219 12.524 -5.468 1.00 56.44 131 ARG A CA 1
ATOM 1049 C C . ARG A 1 131 ? 15.673 12.390 -6.896 1.00 56.44 131 ARG A C 1
ATOM 1051 O O . ARG A 1 131 ? 16.208 13.005 -7.814 1.00 56.44 131 ARG A O 1
ATOM 1058 N N . LYS A 1 132 ? 14.619 11.603 -7.072 1.00 60.56 132 LYS A N 1
ATOM 1059 C CA . LYS A 1 132 ? 13.837 11.485 -8.300 1.00 60.56 132 LYS A CA 1
ATOM 1060 C C . LYS A 1 132 ? 12.358 11.667 -7.951 1.00 60.56 132 LYS A C 1
ATOM 1062 O O . LYS A 1 132 ? 12.000 11.862 -6.789 1.00 60.56 132 LYS A O 1
ATOM 1067 N N . GLY A 1 133 ? 11.509 11.600 -8.963 1.00 61.31 133 GLY A N 1
ATOM 1068 C CA . GLY A 1 133 ? 10.079 11.784 -8.819 1.00 61.31 133 GLY A CA 1
ATOM 1069 C C . GLY A 1 133 ? 9.665 13.227 -9.046 1.00 61.31 133 GLY A C 1
ATOM 1070 O O . GLY A 1 133 ? 10.414 14.182 -8.828 1.00 61.31 133 GLY A O 1
ATOM 1071 N N . THR A 1 134 ? 8.438 13.371 -9.517 1.00 64.06 134 THR A N 1
ATOM 1072 C CA . THR A 1 134 ? 7.910 14.677 -9.855 1.00 64.06 134 THR A CA 1
ATOM 1073 C C . THR A 1 134 ? 7.170 15.333 -8.696 1.00 64.06 134 THR A C 1
ATOM 1075 O O . THR A 1 134 ? 6.426 14.676 -7.966 1.00 64.06 134 THR A O 1
ATOM 1078 N N . TRP A 1 135 ? 7.316 16.656 -8.577 1.00 69.56 135 TRP A N 1
ATOM 1079 C CA . TRP A 1 135 ? 6.455 17.484 -7.743 1.00 69.56 135 TRP A CA 1
ATOM 1080 C C . TRP A 1 135 ? 4.978 17.260 -8.087 1.00 69.56 135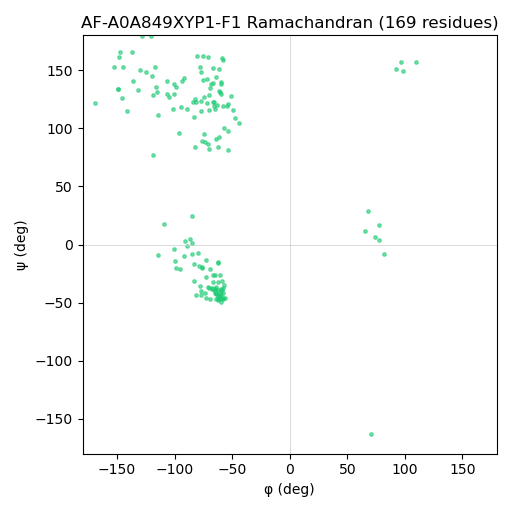 TRP A C 1
ATOM 1082 O O . TRP A 1 135 ? 4.545 17.461 -9.222 1.00 69.56 135 TRP A O 1
ATOM 1092 N N . LEU A 1 136 ? 4.211 16.832 -7.089 1.00 71.50 136 LEU A N 1
ATOM 1093 C CA . LEU A 1 136 ? 2.783 16.589 -7.211 1.00 71.50 136 LEU A CA 1
ATOM 1094 C C . LEU A 1 136 ? 2.043 17.784 -6.589 1.00 71.50 136 LEU A C 1
ATOM 1096 O O . LEU A 1 136 ? 2.203 18.006 -5.385 1.00 71.50 136 LEU A O 1
ATOM 1100 N N . PRO A 1 137 ? 1.264 18.564 -7.364 1.00 77.19 137 PRO A N 1
ATOM 1101 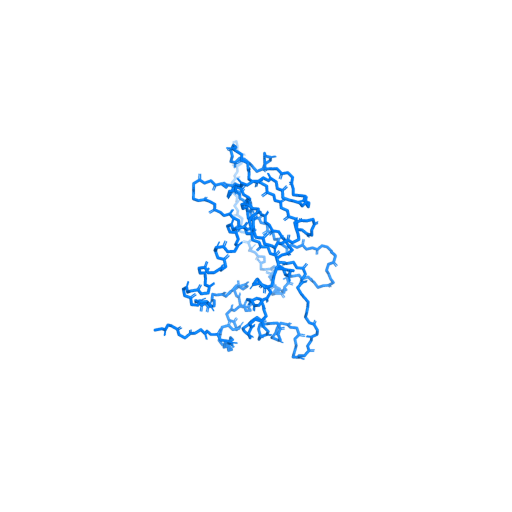C CA . PRO A 1 137 ? 0.488 19.670 -6.816 1.00 77.19 137 PRO A CA 1
ATOM 1102 C C . PRO A 1 137 ? -0.500 19.201 -5.755 1.00 77.19 137 PRO A C 1
ATOM 1104 O O . PRO A 1 137 ? -0.910 18.038 -5.721 1.00 77.19 137 PRO A O 1
ATOM 1107 N N . TRP A 1 138 ? -0.943 20.145 -4.924 1.00 84.38 138 TRP A N 1
ATOM 1108 C CA . TRP A 1 138 ? -2.093 19.929 -4.056 1.00 84.38 138 TRP A CA 1
ATOM 1109 C C . TRP A 1 138 ? -3.298 19.488 -4.892 1.00 84.38 138 TRP A C 1
ATOM 1111 O O . TRP A 1 138 ? -3.748 20.204 -5.785 1.00 84.38 138 TRP A O 1
ATOM 1121 N N . HIS A 1 139 ? -3.800 18.295 -4.598 1.00 84.50 139 HIS A N 1
ATOM 1122 C CA . HIS A 1 139 ? -4.978 17.706 -5.220 1.00 84.50 139 HIS A CA 1
ATOM 1123 C C . HIS A 1 139 ? -5.706 16.842 -4.187 1.00 84.50 139 HIS A C 1
ATOM 1125 O O . HIS A 1 139 ? -5.167 16.531 -3.123 1.00 84.50 139 HIS A O 1
ATOM 1131 N N . GLN A 1 140 ? -6.944 16.478 -4.502 1.00 84.19 140 GLN A N 1
ATOM 1132 C CA . GLN A 1 140 ? -7.718 15.504 -3.745 1.00 84.19 140 GLN A CA 1
ATOM 1133 C C . GLN A 1 140 ? -8.004 14.308 -4.641 1.00 84.19 140 GLN A C 1
ATOM 1135 O O . GLN A 1 140 ? -8.416 14.471 -5.791 1.00 84.19 140 GLN A O 1
ATOM 1140 N N . ASP A 1 141 ? -7.824 13.120 -4.080 1.00 83.62 141 ASP A N 1
ATOM 1141 C CA . ASP A 1 141 ? -8.255 11.859 -4.667 1.00 83.62 141 ASP A CA 1
A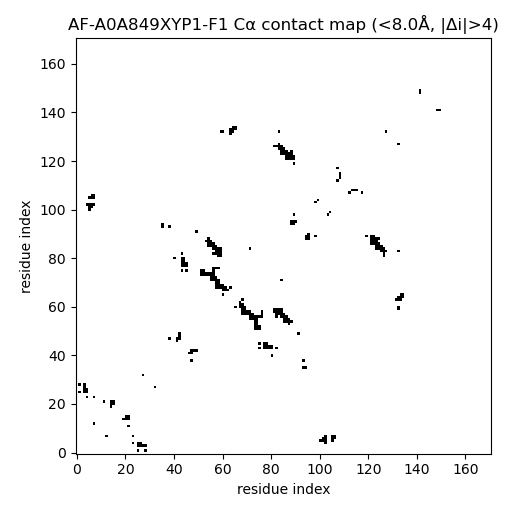TOM 1142 C C . ASP A 1 141 ? -9.793 11.794 -4.619 1.00 83.62 141 ASP A C 1
ATOM 1144 O O . ASP A 1 141 ? -10.391 11.250 -3.690 1.00 83.62 141 ASP A O 1
ATOM 1148 N N . ARG A 1 142 ? -10.445 12.437 -5.598 1.00 79.50 142 ARG A N 1
ATOM 1149 C CA . ARG A 1 142 ? -11.906 12.513 -5.737 1.00 79.50 142 ARG A CA 1
ATOM 1150 C C . ARG A 1 142 ? -12.347 11.880 -7.053 1.00 79.50 142 ARG A C 1
ATOM 1152 O O . ARG A 1 142 ? -11.890 12.283 -8.121 1.00 79.50 142 ARG A O 1
ATOM 1159 N N . TRP A 1 143 ? -13.306 10.963 -6.974 1.00 74.50 143 TRP A N 1
ATOM 1160 C CA . TRP A 1 143 ? -13.979 10.379 -8.135 1.00 74.50 143 TRP A CA 1
ATOM 1161 C C . TRP A 1 143 ? -15.387 10.934 -8.251 1.00 74.50 143 TRP A C 1
ATOM 1163 O O . TRP A 1 143 ? -16.070 11.126 -7.248 1.00 74.50 143 TRP A O 1
ATOM 1173 N N . LYS A 1 144 ? -15.811 11.205 -9.485 1.00 77.00 144 LYS A N 1
ATOM 1174 C CA . LYS A 1 144 ? -17.185 11.634 -9.775 1.00 77.00 144 LYS A CA 1
ATOM 1175 C C . LYS A 1 144 ? -18.167 10.460 -9.776 1.00 77.00 144 LYS A C 1
ATOM 1177 O O . LYS A 1 144 ? -19.359 10.688 -9.634 1.00 77.00 144 LYS A O 1
ATOM 1182 N N . ASP A 1 145 ? -17.648 9.241 -9.904 1.00 75.94 145 ASP A N 1
ATOM 1183 C CA . ASP A 1 145 ? -18.430 8.009 -10.046 1.00 75.94 145 ASP A CA 1
ATOM 1184 C C . ASP A 1 145 ? -18.751 7.334 -8.700 1.00 75.94 145 ASP A C 1
ATOM 1186 O O . ASP A 1 145 ? -19.340 6.257 -8.675 1.00 75.94 145 ASP A O 1
ATOM 1190 N N . LEU A 1 146 ? -18.358 7.947 -7.576 1.00 78.44 146 LEU A N 1
ATOM 1191 C CA . LEU A 1 146 ? -18.705 7.481 -6.233 1.00 78.44 146 LEU A CA 1
ATOM 1192 C C . LEU A 1 146 ? -19.899 8.277 -5.695 1.00 78.44 146 LEU A C 1
ATOM 1194 O O . LEU A 1 146 ? -19.963 9.499 -5.819 1.00 78.44 146 LEU A O 1
ATOM 1198 N N . ASP A 1 147 ? -20.844 7.564 -5.090 1.00 71.81 147 ASP A N 1
ATOM 1199 C CA . ASP A 1 147 ? -22.130 8.071 -4.596 1.00 71.81 147 ASP A CA 1
ATOM 1200 C C . ASP A 1 147 ? -22.017 8.861 -3.282 1.00 71.81 147 ASP A C 1
ATOM 1202 O O . ASP A 1 147 ? -22.899 9.653 -2.939 1.00 71.81 147 ASP A O 1
ATOM 1206 N N . ARG A 1 148 ? -20.916 8.673 -2.549 1.00 67.69 148 ARG A N 1
ATOM 1207 C CA . ARG A 1 148 ? -20.569 9.445 -1.356 1.00 67.69 148 ARG A CA 1
ATOM 1208 C C . ARG A 1 148 ? -19.435 10.408 -1.659 1.00 67.69 148 ARG A C 1
ATOM 1210 O O . ARG A 1 148 ? -18.375 10.017 -2.143 1.00 67.69 148 ARG A O 1
ATOM 1217 N N . ASP A 1 149 ? -19.639 11.672 -1.298 1.00 61.44 149 ASP A N 1
ATOM 1218 C CA . ASP A 1 149 ? -18.559 12.648 -1.328 1.00 61.44 149 ASP A CA 1
ATOM 1219 C C . ASP A 1 149 ? -17.499 12.255 -0.286 1.00 61.44 149 ASP A C 1
ATOM 1221 O O . ASP A 1 149 ? -17.798 12.117 0.903 1.00 61.44 149 ASP A O 1
ATOM 1225 N N . ALA A 1 150 ? -16.256 12.063 -0.734 1.00 54.31 150 ALA A N 1
ATOM 1226 C CA . ALA A 1 150 ? -15.119 11.762 0.137 1.00 54.31 150 ALA A CA 1
ATOM 1227 C C . ALA A 1 150 ? -14.837 12.900 1.134 1.00 54.31 150 ALA A C 1
ATOM 1229 O O . ALA A 1 150 ? -14.165 12.702 2.147 1.00 54.31 150 ALA A O 1
ATOM 1230 N N . THR A 1 151 ? -15.386 14.093 0.885 1.00 47.28 151 THR A N 1
ATOM 1231 C CA . THR A 1 151 ? -15.474 15.128 1.903 1.00 47.28 151 THR A CA 1
ATOM 1232 C C . THR A 1 151 ? -16.578 14.754 2.888 1.00 47.28 151 THR A C 1
ATOM 1234 O O . THR A 1 151 ? -17.755 15.078 2.719 1.00 47.28 151 THR A O 1
ATOM 1237 N N . ARG A 1 152 ? -16.197 14.110 3.999 1.00 45.31 152 ARG A N 1
ATOM 1238 C CA . ARG A 1 152 ? -16.991 14.223 5.224 1.00 45.31 152 ARG A CA 1
ATOM 1239 C C . ARG A 1 152 ? -16.959 15.709 5.559 1.00 45.31 152 ARG A C 1
ATOM 1241 O O . ARG A 1 152 ? -15.991 16.203 6.127 1.00 45.31 152 ARG A O 1
ATOM 1248 N N . SER A 1 153 ? -17.954 16.450 5.075 1.00 35.69 153 SER A N 1
ATOM 1249 C CA . SER A 1 153 ? -18.072 17.865 5.369 1.00 35.69 153 SER A CA 1
ATOM 1250 C C . SER A 1 153 ? -18.303 17.991 6.875 1.00 35.69 153 SER A C 1
ATOM 1252 O O . SER A 1 153 ? -19.425 18.069 7.369 1.00 35.69 153 SER A O 1
ATOM 1254 N N . SER A 1 154 ? -17.214 18.114 7.638 1.00 32.81 154 SER A N 1
ATOM 1255 C CA . SER A 1 154 ? -17.215 19.212 8.581 1.00 32.81 154 SER A CA 1
ATOM 1256 C C . SER A 1 154 ? -17.617 20.397 7.716 1.00 32.81 154 SER A C 1
ATOM 1258 O O . SER A 1 154 ? -17.007 20.687 6.682 1.00 32.81 154 SER A O 1
ATOM 1260 N N . ARG A 1 155 ? -18.778 20.981 8.011 1.00 32.81 155 ARG A N 1
ATOM 1261 C CA . ARG A 1 155 ? -19.111 22.280 7.455 1.00 32.81 155 ARG A CA 1
ATOM 1262 C C . ARG A 1 155 ? -17.918 23.141 7.836 1.00 32.81 155 ARG A C 1
ATOM 1264 O O . ARG A 1 155 ? -17.841 23.610 8.969 1.00 32.81 155 ARG A O 1
ATOM 1271 N N . CYS A 1 156 ? -16.978 23.319 6.911 1.00 32.16 156 CYS A N 1
ATOM 1272 C CA . CYS A 1 156 ? -16.095 24.455 6.905 1.00 32.16 156 CYS A CA 1
ATOM 1273 C C . CYS A 1 156 ? -17.067 25.610 6.730 1.00 32.16 156 CYS A C 1
ATOM 1275 O O . CYS A 1 156 ? -17.463 25.978 5.622 1.00 32.16 156 CYS A O 1
ATOM 1277 N N . GLY A 1 157 ? -17.625 26.044 7.862 1.00 31.33 157 GLY A N 1
ATOM 1278 C CA . GLY A 1 157 ? -18.476 27.196 7.923 1.00 31.33 157 GLY A CA 1
ATOM 1279 C C . GLY A 1 157 ? -17.679 28.274 7.235 1.00 31.33 157 GLY A C 1
ATOM 1280 O O . GLY A 1 157 ? -16.515 28.499 7.573 1.00 31.33 157 GLY A O 1
ATOM 1281 N N . ARG A 1 158 ? -18.303 28.919 6.255 1.00 33.22 158 ARG A N 1
ATOM 1282 C CA . ARG A 1 158 ? -17.927 30.264 5.859 1.00 33.22 158 ARG A CA 1
ATOM 1283 C C . ARG A 1 158 ? -17.951 31.121 7.125 1.00 33.22 158 ARG A C 1
ATOM 1285 O O . ARG A 1 158 ? -18.924 31.811 7.399 1.00 33.22 158 ARG A O 1
ATOM 1292 N N . ARG A 1 159 ? -16.888 31.076 7.924 1.00 32.22 159 ARG A N 1
ATOM 1293 C CA . ARG A 1 159 ? -16.496 32.198 8.752 1.00 32.22 159 ARG A CA 1
ATOM 1294 C C . ARG A 1 159 ? -15.911 33.167 7.751 1.00 32.22 159 ARG A C 1
ATOM 1296 O O . ARG A 1 159 ? -14.741 33.099 7.396 1.00 32.22 159 ARG A O 1
ATOM 1303 N N . SER A 1 160 ? -16.805 33.990 7.216 1.00 32.56 160 SER A N 1
ATOM 1304 C CA . SER A 1 160 ? -16.466 35.254 6.594 1.00 32.56 160 SER A CA 1
ATOM 1305 C C . SER A 1 160 ? -15.446 35.941 7.493 1.00 32.56 160 SER A C 1
ATOM 1307 O O . SER A 1 160 ? -15.784 36.418 8.577 1.00 32.56 160 SER A O 1
ATOM 1309 N N . ILE A 1 161 ? -14.187 35.929 7.066 1.00 35.09 161 ILE A N 1
ATOM 1310 C CA . ILE A 1 161 ? -13.171 36.822 7.601 1.00 35.09 161 ILE A CA 1
ATOM 1311 C C . ILE A 1 161 ? -13.724 38.228 7.340 1.00 35.09 161 ILE A C 1
ATOM 1313 O O . ILE A 1 161 ? -14.012 38.542 6.180 1.00 35.09 161 ILE A O 1
ATOM 1317 N N . PRO A 1 162 ? -13.962 39.064 8.364 1.00 31.39 162 PRO A N 1
ATOM 1318 C CA . PRO A 1 162 ? -14.439 40.410 8.121 1.00 31.39 162 PRO A CA 1
ATOM 1319 C C . PRO A 1 162 ? -13.349 41.145 7.344 1.00 31.39 162 PRO A C 1
ATOM 1321 O O . PRO A 1 162 ? -12.214 41.265 7.810 1.00 31.39 162 PRO A O 1
ATOM 1324 N N . ALA A 1 163 ? -13.696 41.601 6.141 1.00 34.72 163 ALA A N 1
ATOM 1325 C CA . ALA A 1 163 ? -12.845 42.445 5.326 1.00 34.72 163 ALA A CA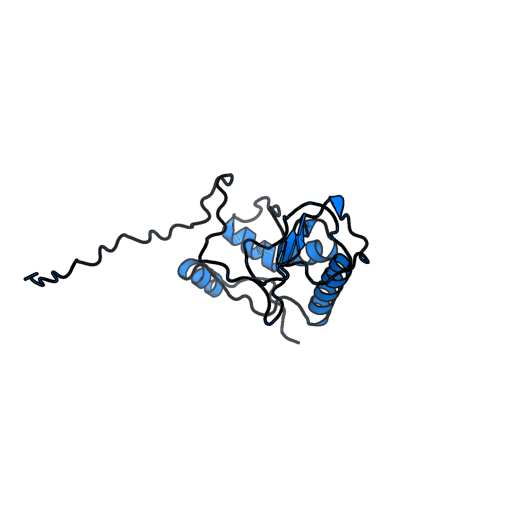 1
ATOM 1326 C C . ALA A 1 163 ? -12.498 43.704 6.132 1.00 34.72 163 ALA A C 1
ATOM 1328 O O . ALA A 1 163 ? -13.298 44.635 6.251 1.00 34.72 163 ALA A O 1
ATOM 1329 N N . ARG A 1 164 ? -11.299 43.733 6.724 1.00 36.12 164 ARG A N 1
ATOM 1330 C CA . ARG A 1 164 ? -10.712 44.984 7.192 1.00 36.12 164 ARG A CA 1
ATOM 1331 C C . ARG A 1 164 ? -10.463 45.829 5.952 1.00 36.12 164 ARG A C 1
ATOM 1333 O O . ARG A 1 164 ? -9.693 45.447 5.077 1.00 36.12 164 ARG A O 1
ATOM 1340 N N . ARG A 1 165 ? -11.155 46.966 5.897 1.00 38.47 165 ARG A N 1
ATOM 1341 C CA . ARG A 1 165 ? -10.914 48.057 4.956 1.00 38.47 165 ARG A CA 1
ATOM 1342 C C . ARG A 1 165 ? -9.416 48.367 4.931 1.00 38.47 165 ARG A C 1
ATOM 1344 O O . ARG A 1 165 ? -8.896 48.933 5.887 1.00 38.47 165 ARG A O 1
ATOM 1351 N N . GLN A 1 166 ? -8.740 48.018 3.844 1.00 35.69 166 GLN A N 1
ATOM 1352 C CA . GLN A 1 166 ? -7.521 48.703 3.439 1.00 35.69 166 GLN A CA 1
ATOM 1353 C C . GLN A 1 166 ? -7.928 49.749 2.411 1.00 35.69 166 GLN A C 1
ATOM 1355 O O . GLN A 1 166 ? -8.128 49.472 1.234 1.00 35.69 166 GLN A O 1
ATOM 1360 N N . THR A 1 167 ? -8.117 50.968 2.903 1.00 41.19 167 THR A N 1
ATOM 1361 C CA . THR A 1 167 ? -7.968 52.172 2.097 1.00 41.19 167 THR A CA 1
ATOM 1362 C C . THR A 1 167 ? -6.484 52.333 1.788 1.00 41.19 167 THR A C 1
ATOM 1364 O O . THR A 1 167 ? -5.694 52.548 2.705 1.00 41.19 167 THR A O 1
ATOM 1367 N N . ALA A 1 168 ? -6.107 52.256 0.518 1.00 34.94 168 ALA A N 1
ATOM 1368 C CA . ALA A 1 168 ? -4.860 52.827 0.036 1.00 34.94 168 ALA A CA 1
ATOM 1369 C C . ALA A 1 168 ? -5.131 53.437 -1.339 1.00 34.94 168 ALA A C 1
ATOM 1371 O O . ALA A 1 168 ? -5.553 52.761 -2.274 1.00 34.94 168 ALA A O 1
ATOM 1372 N N . ALA A 1 169 ? -4.989 54.756 -1.378 1.00 33.38 169 ALA A N 1
ATOM 1373 C CA . ALA A 1 169 ? -5.222 55.611 -2.521 1.00 33.38 169 ALA A CA 1
ATOM 1374 C C . ALA A 1 169 ? -4.194 55.337 -3.624 1.00 33.38 169 ALA A C 1
ATOM 1376 O O . ALA A 1 169 ? -3.006 55.190 -3.346 1.00 33.38 169 ALA A O 1
ATOM 1377 N N . CYS A 1 170 ? -4.662 55.325 -4.868 1.00 29.28 170 CYS A N 1
ATOM 1378 C CA . CYS A 1 170 ? -3.821 55.410 -6.050 1.00 29.28 170 CYS A CA 1
ATOM 1379 C C . CYS A 1 170 ? -3.755 56.892 -6.459 1.00 29.28 170 CYS A C 1
ATOM 1381 O O . CYS A 1 170 ? -4.791 57.514 -6.709 1.00 29.28 170 CYS A O 1
ATOM 1383 N N . LYS A 1 171 ? -2.548 57.455 -6.444 1.00 36.69 171 LYS A N 1
ATOM 1384 C CA . LYS A 1 171 ? -2.121 58.533 -7.335 1.00 36.69 171 LYS A CA 1
ATOM 1385 C C . LYS A 1 171 ? -1.024 57.954 -8.210 1.00 36.69 171 LYS A C 1
ATOM 1387 O O . LYS A 1 171 ? -0.240 57.149 -7.655 1.00 36.69 171 LYS A O 1
#

Solvent-accessible surface area (backbone atoms only — not comparable to full-atom values): 10958 Å² total; per-residue (Å²): 132,83,81,62,64,54,62,82,51,74,67,56,51,50,46,25,73,75,69,76,54,77,88,83,70,66,74,63,58,75,66,62,47,48,50,54,53,50,51,52,52,28,51,35,48,67,72,44,102,65,67,40,76,71,21,39,27,19,43,49,31,93,85,37,45,67,88,60,34,49,75,74,40,64,31,80,88,60,70,41,85,59,45,33,38,38,33,54,40,64,76,38,71,70,54,31,55,61,65,67,36,58,36,54,51,45,53,46,29,73,75,68,38,78,89,54,91,82,75,88,90,75,39,74,50,75,51,74,54,87,101,49,64,49,91,74,74,95,76,75,100,74,68,88,88,51,95,64,71,87,66,77,70,68,75,78,65,84,71,73,73,78,82,74,84,77,87,75,87,86,128

Foldseek 3Di:
DDDADLADDPVQVVCCVVPVDGDRPDNDDPVLVVVVVVQVLCVLQVNDPDDQQQKFWWFQAPVLEPVRTGDTDGGHPHRDPRIQKMKPCCRPPSVVVSCPGNHNVNVCCVVPNPPPDDDDPMDMDGDDDPPGHYDDDDDDPADPPDPDGPPPDPPPDPPPPPPDDDDDDDD